Protein AF-A0A317Z666-F1 (afdb_monomer)

Solvent-accessible surface area (backbone atoms only — not comparable to full-atom values): 3563 Å² total; per-residue (Å²): 126,99,71,49,68,46,80,46,70,65,68,94,78,78,61,83,75,78,54,57,64,62,52,51,51,50,50,52,53,51,51,52,59,71,46,59,89,59,79,57,68,48,80,51,75,57,95,64,38,33,38,37,36,49,57,134

Foldseek 3Di:
DPDFKDKDFDPPPPDPPDCQVVVQVVVQVVVCVVCVVPDQWDWDGDSGMIMIGGHD

pLDDT: mean 81.34, std 10.02, range [55.16, 91.44]

InterPro domains:
  IPR054173 ThiI, ferredoxin-like domain [PF22025] (5-55)

Secondary structure (DSSP, 8-state):
----EEEEE------TTSTHHHHHHHHHHHHHHHHTT--SEEEEE-SSEEEEEEP-

Mean predicted aligned error: 6.12 Å

Radius of gyration: 12.71 Å; Cα contacts (8 Å, |Δi|>4): 57; chains: 1; bounding box: 23×22×37 Å

Structure (mmCIF, N/CA/C/O backbone):
data_AF-A0A317Z666-F1
#
_entry.id   AF-A0A317Z666-F1
#
loop_
_atom_site.group_PDB
_atom_site.id
_atom_site.type_symbol
_atom_site.label_atom_id
_atom_site.label_alt_id
_atom_site.label_comp_id
_atom_site.label_asym_id
_atom_site.label_entity_id
_atom_site.label_seq_id
_atom_site.pdbx_PDB_ins_code
_atom_site.Cartn_x
_atom_site.Cartn_y
_atom_site.Cartn_z
_atom_site.occupancy
_atom_site.B_iso_or_equiv
_atom_site.auth_seq_id
_atom_site.auth_comp_id
_atom_site.auth_asym_id
_atom_site.auth_atom_id
_atom_site.pdbx_PDB_model_num
ATOM 1 N N . MET A 1 1 ? -10.539 -8.376 15.681 1.00 55.16 1 MET A N 1
ATOM 2 C CA . MET A 1 1 ? -11.217 -8.839 14.447 1.00 55.16 1 MET A CA 1
ATOM 3 C C . MET A 1 1 ? -10.355 -9.904 13.782 1.00 55.16 1 MET A C 1
ATOM 5 O O . MET A 1 1 ? -9.171 -9.945 14.071 1.00 55.16 1 MET A O 1
ATOM 9 N N . ILE A 1 2 ? -10.927 -10.778 12.948 1.00 70.88 2 ILE A N 1
ATOM 10 C CA . ILE A 1 2 ? -10.206 -11.930 12.357 1.00 70.88 2 ILE A CA 1
ATOM 11 C C . ILE A 1 2 ? -9.246 -11.498 11.226 1.00 70.88 2 ILE A C 1
ATOM 13 O O . ILE A 1 2 ? -8.334 -12.238 10.877 1.00 70.88 2 ILE A O 1
ATOM 17 N N . TYR A 1 3 ? -9.419 -10.288 10.682 1.00 78.25 3 TYR A N 1
ATOM 18 C CA . TYR A 1 3 ? -8.604 -9.751 9.592 1.00 78.25 3 TYR A CA 1
ATOM 19 C C . TYR A 1 3 ? -7.904 -8.466 10.025 1.00 78.25 3 TYR A C 1
ATOM 21 O O . TYR A 1 3 ? -8.550 -7.538 10.506 1.00 78.25 3 TYR A O 1
ATOM 29 N N . ASP A 1 4 ? -6.594 -8.430 9.828 1.00 83.06 4 ASP A N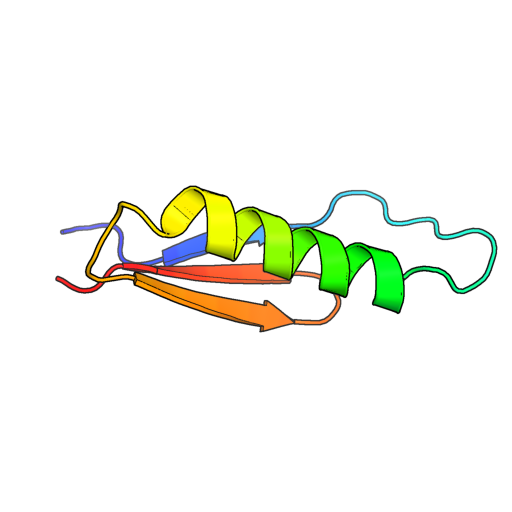 1
ATOM 30 C CA . ASP A 1 4 ? -5.678 -7.363 10.234 1.00 83.06 4 ASP A CA 1
ATOM 31 C C . ASP A 1 4 ? -4.870 -6.80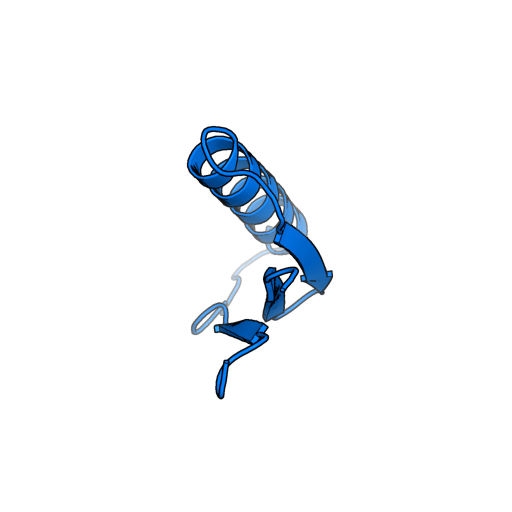2 9.044 1.00 83.06 4 ASP A C 1
ATOM 33 O O . ASP A 1 4 ? -4.328 -5.701 9.120 1.00 83.06 4 ASP A O 1
ATOM 37 N N . HIS A 1 5 ? -4.818 -7.521 7.916 1.00 86.81 5 HIS A N 1
ATOM 38 C CA . HIS A 1 5 ? -4.058 -7.129 6.729 1.00 86.81 5 HIS A CA 1
ATOM 39 C C . HIS A 1 5 ? -4.848 -7.308 5.431 1.00 86.81 5 HIS A C 1
ATOM 41 O O . HIS A 1 5 ? -5.451 -8.350 5.175 1.00 86.81 5 HIS A O 1
ATOM 47 N N . ILE A 1 6 ? -4.722 -6.329 4.537 1.00 88.81 6 ILE A N 1
ATOM 48 C CA . ILE A 1 6 ? -5.112 -6.429 3.130 1.00 88.81 6 ILE A CA 1
ATOM 49 C C . ILE A 1 6 ? -3.836 -6.524 2.290 1.00 88.81 6 ILE A C 1
ATOM 51 O O . ILE A 1 6 ? -2.997 -5.619 2.301 1.00 88.81 6 ILE A O 1
ATOM 55 N N . LEU A 1 7 ? -3.691 -7.619 1.539 1.00 89.62 7 LEU A N 1
ATOM 56 C CA . LEU A 1 7 ? -2.601 -7.808 0.583 1.00 89.62 7 LEU A CA 1
ATOM 57 C C . LEU A 1 7 ? -3.060 -7.424 -0.824 1.00 89.62 7 LEU A C 1
ATOM 59 O O . LEU A 1 7 ? -3.846 -8.130 -1.451 1.00 89.62 7 LEU A O 1
ATOM 63 N N . VAL A 1 8 ? -2.482 -6.358 -1.365 1.00 88.12 8 VAL A N 1
ATOM 64 C CA . VAL A 1 8 ? -2.661 -5.955 -2.759 1.00 88.12 8 VAL A CA 1
ATOM 65 C C . VAL A 1 8 ? -1.475 -6.473 -3.568 1.00 88.12 8 VAL A C 1
ATOM 67 O O . VAL A 1 8 ? -0.328 -6.068 -3.361 1.00 88.12 8 VAL A O 1
ATOM 70 N N . ARG A 1 9 ? -1.740 -7.393 -4.498 1.00 87.75 9 ARG A N 1
ATOM 71 C CA . ARG A 1 9 ? -0.749 -7.865 -5.472 1.00 87.75 9 ARG A CA 1
ATOM 72 C C . ARG A 1 9 ? -0.888 -7.041 -6.739 1.00 87.75 9 ARG A C 1
ATOM 74 O O . ARG A 1 9 ? -1.983 -6.929 -7.282 1.00 87.75 9 ARG A O 1
ATOM 81 N N . TYR A 1 10 ? 0.212 -6.478 -7.215 1.00 80.56 10 TYR A N 1
ATOM 82 C CA . TYR A 1 10 ? 0.212 -5.868 -8.534 1.00 80.56 10 TYR A CA 1
ATOM 83 C C . TYR A 1 10 ? 0.199 -7.020 -9.555 1.00 80.56 10 TYR A C 1
ATOM 85 O O . TYR A 1 10 ? 1.042 -7.911 -9.458 1.00 80.56 10 TYR A O 1
ATOM 93 N N . GLY A 1 11 ? -0.797 -7.062 -10.451 1.00 73.88 11 GLY A N 1
ATOM 94 C CA . GLY A 1 11 ? -0.912 -8.085 -11.508 1.00 73.88 11 GLY A CA 1
ATOM 95 C C . GLY A 1 11 ? 0.280 -8.073 -12.474 1.00 73.88 11 GLY A C 1
ATOM 96 O O . GLY A 1 11 ? 1.252 -7.374 -12.204 1.00 73.88 11 GLY A O 1
ATOM 97 N N . GLU A 1 12 ? 0.220 -8.829 -13.582 1.00 63.66 12 GLU A N 1
ATOM 98 C CA . GLU A 1 12 ? 1.304 -8.975 -14.579 1.00 63.66 12 GLU A CA 1
ATOM 99 C C . GLU A 1 12 ? 1.929 -7.632 -15.005 1.00 63.66 12 GLU A C 1
ATOM 101 O O . GLU A 1 12 ? 1.593 -7.014 -16.010 1.00 63.66 12 GLU A O 1
ATOM 106 N N . LEU A 1 13 ? 2.911 -7.183 -14.227 1.00 64.94 13 LEU A N 1
ATOM 107 C CA . LEU A 1 13 ? 3.779 -6.053 -14.512 1.00 64.94 13 LEU A CA 1
ATOM 108 C C . LEU A 1 13 ? 4.868 -6.549 -15.467 1.00 64.94 13 LEU A C 1
ATOM 110 O O . LEU A 1 13 ? 6.068 -6.514 -15.163 1.00 64.94 13 LEU A O 1
ATOM 114 N N . THR A 1 14 ? 4.452 -7.026 -16.641 1.00 60.03 14 THR A N 1
ATOM 115 C CA . THR A 1 14 ? 5.319 -7.201 -17.808 1.00 60.03 14 THR A CA 1
ATOM 116 C C . THR A 1 14 ? 5.670 -5.817 -18.326 1.00 60.03 14 THR A C 1
ATOM 118 O O . THR A 1 14 ? 5.111 -5.296 -19.287 1.00 60.03 14 THR A O 1
ATOM 121 N N . LEU A 1 15 ? 6.578 -5.159 -17.617 1.00 58.72 15 LEU A N 1
ATOM 122 C CA . LEU A 1 15 ? 7.040 -3.836 -17.985 1.00 58.72 15 LEU A CA 1
ATOM 123 C C . LEU A 1 15 ? 8.032 -3.983 -19.119 1.00 58.72 15 LEU A C 1
ATOM 125 O O . LEU A 1 15 ? 9.233 -4.144 -18.896 1.00 58.72 15 LEU A O 1
ATOM 129 N N . LYS A 1 16 ? 7.524 -3.879 -20.342 1.00 56.62 16 LYS A N 1
ATOM 130 C CA . LYS A 1 16 ? 8.348 -3.389 -21.441 1.00 56.62 16 LYS A CA 1
ATOM 131 C C . LYS A 1 16 ? 8.889 -2.014 -21.023 1.00 56.62 16 LYS A C 1
ATOM 133 O O . LYS A 1 16 ? 8.145 -1.043 -20.978 1.00 56.62 16 LYS A O 1
ATOM 138 N N . GLY A 1 17 ? 10.170 -1.949 -20.659 1.00 60.47 17 GLY A N 1
ATOM 139 C CA . GLY A 1 17 ? 10.917 -0.689 -20.585 1.00 60.47 17 GLY A CA 1
ATOM 140 C C . GLY A 1 17 ? 10.853 0.094 -19.268 1.00 60.47 17 GLY A C 1
ATOM 141 O O . GLY A 1 17 ? 10.473 1.255 -19.264 1.00 60.47 17 GLY A O 1
ATOM 142 N N . GLY A 1 18 ? 11.267 -0.494 -18.138 1.00 69.44 18 GLY A N 1
ATOM 143 C CA . GLY A 1 18 ? 11.812 0.282 -17.002 1.00 69.44 18 GLY A CA 1
ATOM 144 C C . GLY A 1 18 ? 10.837 1.095 -16.130 1.00 69.44 18 GLY A C 1
ATOM 145 O O . GLY A 1 18 ? 11.186 1.436 -15.000 1.00 69.44 18 GLY A O 1
ATOM 146 N N . ASN A 1 19 ? 9.589 1.311 -16.553 1.00 76.88 19 ASN A N 1
ATOM 147 C CA . ASN A 1 19 ? 8.610 2.160 -15.852 1.00 76.88 19 ASN A 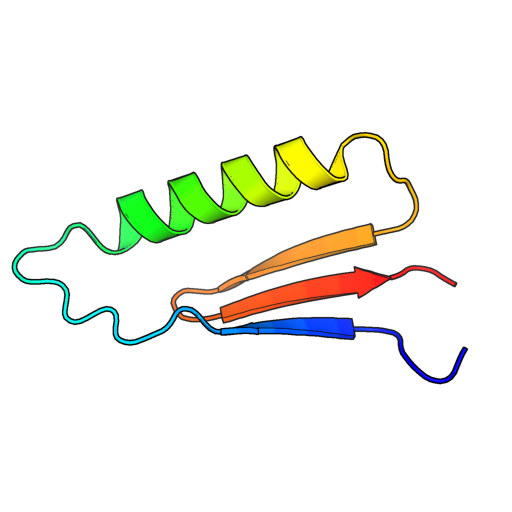CA 1
ATOM 148 C C . ASN A 1 19 ? 8.005 1.552 -14.566 1.00 76.88 19 ASN A C 1
ATOM 150 O O . ASN A 1 19 ? 7.045 2.089 -14.010 1.00 76.88 19 ASN A O 1
ATOM 154 N N . ARG A 1 20 ? 8.575 0.449 -14.045 1.00 79.00 20 ARG A N 1
ATOM 155 C CA . ARG A 1 20 ? 8.069 -0.264 -12.850 1.00 79.00 20 ARG A CA 1
ATOM 156 C C . ARG A 1 20 ? 7.967 0.664 -11.658 1.00 79.00 20 ARG A C 1
ATOM 158 O O . ARG A 1 20 ? 6.962 0.694 -10.961 1.00 79.00 20 ARG A O 1
ATOM 165 N N . LYS A 1 21 ? 9.071 1.365 -11.397 1.00 80.56 21 LYS A N 1
ATOM 166 C CA . LYS A 1 21 ? 9.249 2.152 -10.179 1.00 80.56 21 LYS A CA 1
ATOM 167 C C . LYS A 1 21 ? 8.251 3.303 -10.152 1.00 80.56 21 LYS A C 1
ATOM 169 O O . LYS A 1 21 ? 7.611 3.516 -9.129 1.00 80.56 21 LYS A O 1
ATOM 174 N N . THR A 1 22 ? 8.071 3.970 -11.290 1.00 85.19 22 THR A N 1
ATOM 175 C CA . THR A 1 22 ? 7.096 5.050 -11.459 1.00 85.19 22 THR A CA 1
ATOM 176 C C . THR A 1 22 ? 5.676 4.546 -11.243 1.00 85.19 22 THR A C 1
ATOM 178 O O . THR A 1 22 ? 4.942 5.141 -10.460 1.00 85.19 22 THR A O 1
ATOM 181 N N . PHE A 1 23 ? 5.315 3.407 -11.843 1.00 83.88 23 PHE A N 1
ATOM 182 C CA . PHE A 1 23 ? 3.995 2.804 -11.656 1.00 83.88 23 PHE A CA 1
ATOM 183 C C . PHE A 1 23 ? 3.714 2.469 -10.185 1.00 83.88 23 PHE A C 1
ATOM 185 O O . PHE A 1 23 ? 2.702 2.895 -9.635 1.00 83.88 23 PHE A O 1
ATOM 192 N N . VAL A 1 24 ? 4.631 1.757 -9.522 1.00 84.38 24 VAL A N 1
ATOM 193 C CA . VAL A 1 24 ? 4.472 1.362 -8.111 1.00 84.38 24 VAL A CA 1
ATOM 194 C C . VAL A 1 24 ? 4.402 2.590 -7.201 1.00 84.38 24 VAL A C 1
ATOM 196 O O . VAL A 1 24 ? 3.587 2.631 -6.280 1.00 84.38 24 VAL A O 1
ATOM 199 N N . SER A 1 25 ? 5.214 3.615 -7.473 1.00 86.38 25 SER A N 1
ATOM 200 C CA . SER A 1 25 ? 5.191 4.878 -6.728 1.00 86.38 25 SER A CA 1
ATOM 201 C C . SER A 1 25 ? 3.852 5.606 -6.881 1.00 86.38 25 SER A C 1
ATOM 203 O O . SER A 1 25 ? 3.240 6.000 -5.884 1.00 86.38 25 SER A O 1
ATOM 205 N N . GLN A 1 26 ? 3.349 5.720 -8.113 1.00 89.19 26 GLN A N 1
ATOM 206 C CA . GLN A 1 26 ? 2.067 6.363 -8.389 1.00 89.19 26 GLN A CA 1
ATOM 207 C C . GLN A 1 26 ? 0.910 5.598 -7.745 1.00 89.19 26 GLN A C 1
ATOM 209 O O . GLN A 1 26 ? 0.055 6.204 -7.100 1.00 89.19 26 GLN A O 1
ATOM 214 N N . LEU A 1 27 ? 0.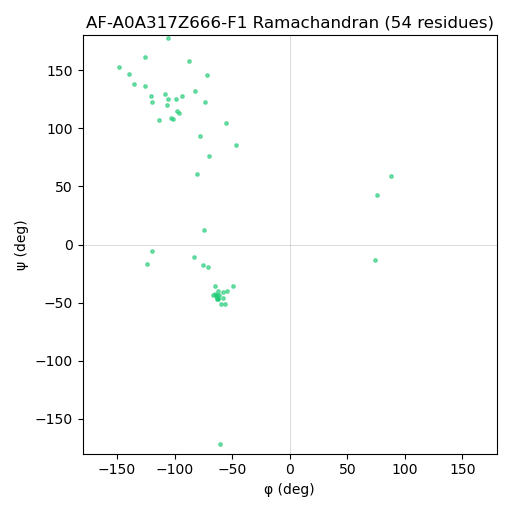909 4.268 -7.850 1.00 88.31 27 LEU A N 1
ATOM 215 C CA . LEU A 1 27 ? -0.109 3.421 -7.238 1.00 88.31 27 LEU A CA 1
ATOM 216 C C . LEU A 1 27 ? -0.120 3.574 -5.713 1.00 88.31 27 LEU A C 1
ATOM 218 O O . LEU A 1 27 ? -1.183 3.750 -5.123 1.00 88.31 27 LEU A O 1
ATOM 222 N N . ARG A 1 28 ? 1.054 3.605 -5.072 1.00 87.38 28 ARG A N 1
ATOM 223 C CA . ARG A 1 28 ? 1.174 3.886 -3.633 1.00 87.38 28 ARG A CA 1
ATOM 224 C C . ARG A 1 28 ? 0.576 5.240 -3.260 1.00 87.38 28 ARG A C 1
ATOM 226 O O . ARG A 1 28 ? -0.142 5.327 -2.267 1.00 87.38 28 ARG A O 1
ATOM 233 N N . SER A 1 29 ? 0.874 6.286 -4.028 1.00 90.19 29 SER A N 1
ATOM 234 C CA . SER A 1 29 ? 0.334 7.631 -3.794 1.00 90.19 29 SER A CA 1
ATOM 235 C C . SER A 1 29 ? -1.190 7.661 -3.938 1.00 90.19 29 SER A C 1
ATOM 237 O O . SER A 1 29 ? -1.887 8.206 -3.082 1.00 90.19 29 SER A O 1
ATOM 239 N N . ASN A 1 30 ? -1.719 7.001 -4.970 1.00 91.44 30 ASN A N 1
ATOM 240 C CA . ASN A 1 30 ? -3.155 6.907 -5.221 1.00 91.44 30 ASN A CA 1
ATOM 241 C C . ASN A 1 30 ? -3.883 6.165 -4.093 1.00 91.44 30 ASN A C 1
ATOM 243 O O . ASN A 1 30 ? -4.889 6.664 -3.598 1.00 91.44 30 ASN A O 1
ATOM 247 N N . VAL A 1 31 ? -3.352 5.024 -3.639 1.00 89.44 31 VAL A N 1
ATOM 248 C CA . VAL A 1 31 ? -3.930 4.263 -2.519 1.00 89.44 31 VAL A CA 1
ATOM 249 C C . VAL A 1 31 ? -3.913 5.089 -1.235 1.00 89.44 31 VAL A C 1
ATOM 251 O O . VAL A 1 31 ? -4.939 5.203 -0.576 1.00 89.44 31 VAL A O 1
ATOM 254 N N . LYS A 1 32 ? -2.794 5.749 -0.907 1.00 87.62 32 LYS A N 1
ATOM 255 C CA . LYS A 1 32 ? -2.729 6.650 0.257 1.00 87.62 32 LYS A CA 1
ATOM 256 C C . LYS A 1 32 ? -3.755 7.780 0.182 1.00 87.62 32 LYS A C 1
ATOM 258 O O . LYS A 1 32 ? -4.362 8.115 1.190 1.00 87.62 32 LYS A O 1
ATOM 263 N N . ARG A 1 33 ? -3.957 8.368 -0.999 1.00 91.19 33 ARG A N 1
ATOM 264 C CA . ARG A 1 33 ? -4.952 9.428 -1.204 1.00 91.19 33 ARG A CA 1
ATOM 265 C C . ARG A 1 33 ? -6.377 8.911 -1.027 1.00 91.19 33 ARG A C 1
ATOM 267 O O . ARG A 1 33 ? -7.170 9.577 -0.377 1.00 91.19 33 ARG A O 1
ATOM 274 N N . ALA A 1 34 ? -6.685 7.738 -1.576 1.00 89.94 34 ALA A N 1
ATOM 275 C CA . ALA A 1 34 ? -8.002 7.118 -1.452 1.00 89.94 34 ALA A CA 1
ATOM 276 C C . ALA A 1 34 ? -8.327 6.730 -0.002 1.00 89.94 34 ALA A C 1
ATOM 278 O O . ALA A 1 34 ? -9.466 6.868 0.427 1.00 89.94 34 ALA A O 1
ATOM 279 N N . LEU A 1 35 ? -7.322 6.287 0.758 1.00 87.94 35 LEU A N 1
ATOM 280 C CA . LEU A 1 35 ? -7.481 5.918 2.162 1.00 87.94 35 LEU A CA 1
ATOM 281 C C . LEU A 1 35 ? -7.405 7.123 3.113 1.00 87.94 35 LEU A C 1
ATOM 283 O O . LEU A 1 35 ? -7.738 6.980 4.280 1.00 87.94 35 LEU A O 1
ATOM 287 N N . MET A 1 36 ? -6.996 8.312 2.660 1.00 87.12 36 MET A N 1
ATOM 288 C CA . MET A 1 36 ? -6.854 9.518 3.495 1.00 87.12 36 MET A CA 1
ATOM 289 C C . MET A 1 36 ? -8.075 9.854 4.385 1.00 87.12 36 MET A C 1
ATOM 291 O O . MET A 1 36 ? -7.851 10.315 5.503 1.00 87.12 36 MET A O 1
ATOM 295 N N . PRO A 1 37 ? -9.338 9.634 3.959 1.00 88.19 37 PRO A N 1
ATOM 296 C CA . PRO A 1 37 ? -10.509 9.869 4.809 1.00 88.19 37 PRO A CA 1
ATOM 297 C C . PRO A 1 37 ? -10.667 8.858 5.954 1.00 88.19 37 PRO A C 1
ATOM 299 O O . PRO A 1 37 ? -11.397 9.119 6.90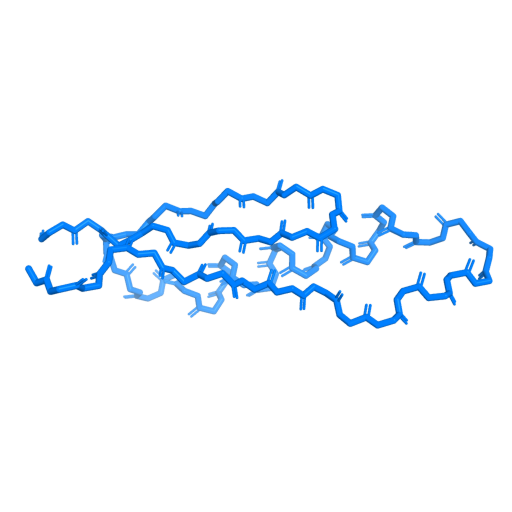8 1.00 88.19 37 PRO A O 1
ATOM 302 N N . LEU A 1 38 ? -10.023 7.695 5.851 1.00 85.81 38 LEU A N 1
ATOM 303 C C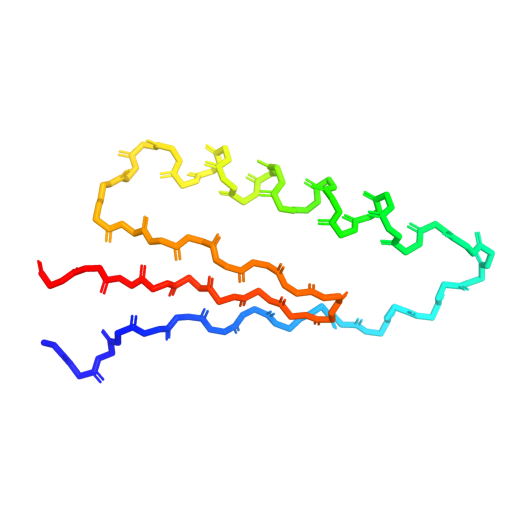A . LEU A 1 38 ? -10.055 6.641 6.858 1.00 85.81 38 LEU A CA 1
ATOM 304 C C . LEU A 1 38 ? -8.951 6.885 7.902 1.00 85.81 38 LEU A C 1
ATOM 306 O O . LEU A 1 38 ? -7.971 7.586 7.650 1.00 85.81 38 LEU A O 1
ATOM 310 N N . LYS A 1 39 ? -9.104 6.320 9.098 1.00 82.12 39 LYS A N 1
ATOM 311 C CA . LYS A 1 39 ? -8.086 6.334 10.162 1.00 82.12 39 LYS A CA 1
ATOM 312 C C . LYS A 1 39 ? -7.810 4.901 10.610 1.00 82.12 39 LYS A C 1
ATOM 314 O O . LYS A 1 39 ? -8.626 4.025 10.342 1.00 82.12 39 LYS A O 1
ATOM 319 N N . GLY A 1 40 ? -6.671 4.680 11.264 1.00 85.38 40 GLY A N 1
ATOM 320 C CA . GLY A 1 40 ? -6.294 3.361 11.778 1.00 85.38 40 GLY A CA 1
ATOM 321 C C . GLY A 1 40 ? -5.814 2.402 10.691 1.00 85.38 40 GLY A C 1
ATOM 322 O O . GLY A 1 40 ?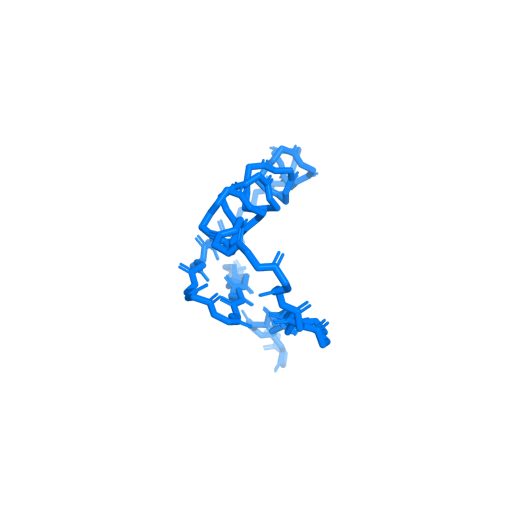 -6.226 1.249 10.658 1.00 85.38 40 GLY A O 1
ATOM 323 N N . TYR A 1 41 ? -4.990 2.874 9.751 1.00 87.62 41 TYR A N 1
ATOM 324 C CA . TYR A 1 41 ? -4.350 1.985 8.783 1.00 87.62 41 TYR A CA 1
ATOM 325 C C . TYR A 1 41 ? -2.896 2.375 8.509 1.00 87.62 41 TYR A C 1
ATOM 327 O O . TYR A 1 41 ? -2.544 3.555 8.448 1.00 87.62 41 TYR A O 1
ATOM 335 N N . GLU A 1 42 ? -2.058 1.374 8.249 1.00 87.19 42 GLU A N 1
ATOM 336 C CA . GLU A 1 42 ? -0.662 1.543 7.852 1.00 87.19 42 GLU A CA 1
ATOM 337 C C . GLU A 1 42 ? -0.422 0.924 6.465 1.00 87.19 42 GLU A C 1
ATOM 339 O O . GLU A 1 42 ? -0.655 -0.262 6.236 1.00 87.19 42 GLU A O 1
ATOM 344 N N . VAL A 1 43 ? 0.069 1.726 5.509 1.00 87.19 43 VAL A N 1
ATOM 345 C CA . VAL A 1 43 ? 0.347 1.267 4.134 1.00 87.19 43 VAL A CA 1
ATOM 346 C C . VAL A 1 43 ? 1.840 1.008 3.925 1.00 87.19 43 VAL A C 1
ATOM 348 O O . VAL A 1 43 ? 2.632 1.944 3.742 1.00 87.19 43 VAL A O 1
ATOM 351 N N . LYS A 1 44 ? 2.214 -0.269 3.834 1.00 86.44 44 LYS A N 1
ATOM 352 C CA . LYS A 1 44 ? 3.562 -0.755 3.506 1.00 86.44 44 LYS A CA 1
ATOM 353 C C . LYS A 1 44 ? 3.614 -1.245 2.057 1.00 86.44 44 LYS A C 1
ATOM 355 O O . LYS A 1 44 ? 3.059 -2.281 1.717 1.00 86.44 44 LYS A O 1
ATOM 360 N N . ALA A 1 45 ? 4.287 -0.506 1.176 1.00 83.00 45 ALA A N 1
ATOM 361 C CA . ALA A 1 45 ? 4.422 -0.871 -0.238 1.00 83.00 45 ALA A CA 1
ATOM 362 C C . ALA A 1 45 ? 5.834 -1.387 -0.551 1.00 83.00 45 ALA A C 1
ATOM 364 O O . ALA A 1 45 ? 6.813 -0.672 -0.343 1.00 83.00 45 ALA A O 1
ATOM 365 N N . ASN A 1 46 ? 5.911 -2.590 -1.117 1.00 80.94 46 ASN A N 1
ATOM 366 C CA . ASN A 1 46 ? 7.114 -3.219 -1.657 1.00 80.94 46 ASN A CA 1
ATOM 367 C C . ASN A 1 46 ? 7.082 -3.203 -3.196 1.00 80.94 46 ASN A C 1
ATOM 369 O O . ASN A 1 46 ? 6.115 -2.757 -3.817 1.00 80.94 46 ASN A O 1
ATOM 373 N N . ARG A 1 47 ? 8.153 -3.702 -3.829 1.00 74.19 47 ARG A N 1
ATOM 374 C CA . ARG A 1 47 ? 8.334 -3.691 -5.292 1.00 74.19 47 ARG A CA 1
ATOM 375 C C . ARG A 1 47 ? 7.176 -4.334 -6.063 1.00 74.19 47 ARG A C 1
ATOM 377 O O . ARG A 1 47 ? 6.785 -3.797 -7.092 1.00 74.19 47 ARG A O 1
ATOM 384 N N . ASP A 1 48 ? 6.630 -5.436 -5.558 1.00 78.44 48 ASP A N 1
ATOM 385 C CA . ASP A 1 48 ? 5.624 -6.233 -6.276 1.00 78.44 48 ASP A CA 1
ATOM 386 C C . ASP A 1 48 ? 4.282 -6.333 -5.521 1.00 78.44 48 ASP A C 1
ATOM 388 O O . ASP A 1 48 ? 3.315 -6.911 -6.018 1.00 78.44 48 ASP A O 1
ATOM 392 N N . ARG A 1 49 ? 4.220 -5.813 -4.288 1.00 87.75 49 ARG A N 1
ATOM 393 C CA . ARG A 1 49 ? 3.090 -6.004 -3.366 1.00 87.75 49 ARG A CA 1
ATOM 394 C C . ARG A 1 49 ? 2.898 -4.792 -2.466 1.00 87.75 49 ARG A C 1
ATOM 396 O O . ARG A 1 49 ? 3.875 -4.131 -2.126 1.00 87.75 49 ARG A O 1
ATOM 403 N N . MET A 1 50 ? 1.675 -4.557 -2.012 1.00 90.88 50 MET A N 1
ATOM 404 C CA . MET A 1 50 ? 1.349 -3.592 -0.962 1.00 90.88 50 MET A CA 1
ATOM 405 C C . MET A 1 50 ? 0.566 -4.282 0.148 1.00 90.88 50 MET A C 1
ATOM 407 O O . MET A 1 50 ? -0.342 -5.060 -0.121 1.00 90.88 50 MET A O 1
ATOM 411 N N . TYR A 1 51 ? 0.925 -3.979 1.384 1.00 90.88 51 TYR A N 1
ATOM 412 C CA . TYR A 1 51 ? 0.239 -4.395 2.592 1.00 90.88 51 TYR A CA 1
ATOM 413 C C . TYR A 1 51 ? -0.452 -3.175 3.185 1.00 90.88 51 TYR A C 1
ATOM 415 O O . TYR A 1 51 ? 0.177 -2.128 3.352 1.00 90.88 51 TYR A O 1
ATOM 423 N N . ILE A 1 52 ? -1.734 -3.311 3.486 1.00 90.25 52 ILE A N 1
ATOM 424 C CA . ILE A 1 52 ? -2.492 -2.330 4.256 1.00 90.25 52 ILE A CA 1
ATOM 425 C C . ILE A 1 52 ? -2.847 -3.020 5.566 1.00 90.25 52 ILE A C 1
ATOM 427 O O . ILE A 1 52 ? -3.649 -3.950 5.577 1.00 90.25 52 ILE A O 1
ATOM 431 N N . GLN A 1 53 ? -2.177 -2.615 6.633 1.00 89.25 53 GLN A N 1
ATOM 432 C CA . GLN A 1 53 ? -2.451 -3.046 7.998 1.00 89.25 53 GLN A CA 1
ATOM 433 C C . GLN A 1 53 ? -3.605 -2.217 8.541 1.00 89.25 53 GLN A C 1
ATOM 435 O O . GLN A 1 53 ? -3.595 -1.001 8.371 1.00 89.25 53 GLN A O 1
ATOM 440 N N . LEU A 1 54 ? -4.591 -2.866 9.146 1.00 86.94 54 LEU A N 1
ATOM 441 C CA . LEU A 1 54 ? -5.684 -2.215 9.856 1.00 86.94 54 LEU A CA 1
ATOM 442 C C . LEU A 1 54 ? -5.345 -2.245 11.346 1.00 86.94 54 LEU A C 1
ATOM 444 O O . LEU A 1 54 ? -5.042 -3.306 11.893 1.00 86.94 54 LEU A O 1
ATOM 448 N N . GLU A 1 55 ? -5.346 -1.080 11.983 1.00 76.62 55 GLU A N 1
ATOM 449 C CA . GLU A 1 55 ? -5.233 -0.992 13.435 1.00 76.62 55 GLU A CA 1
ATOM 450 C C . GLU A 1 55 ? -6.555 -1.469 14.078 1.00 76.62 55 GLU A C 1
ATOM 452 O O . GLU A 1 55 ? -7.615 -1.294 13.466 1.00 76.62 55 GLU A O 1
ATOM 457 N N . PRO A 1 56 ? -6.505 -2.119 15.257 1.00 63.38 56 PRO A N 1
ATOM 458 C CA . PRO A 1 56 ? -7.690 -2.621 15.957 1.00 63.38 56 PRO A CA 1
ATOM 459 C C 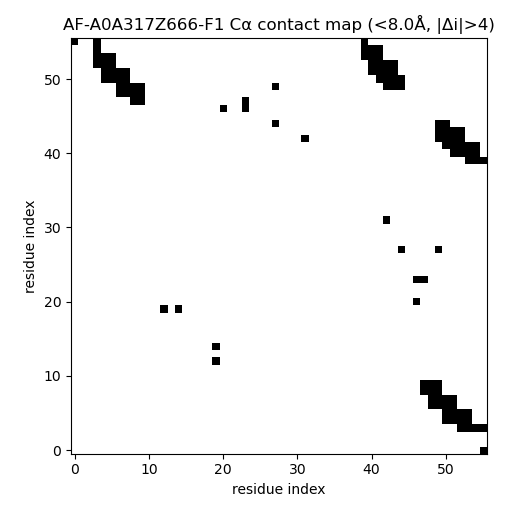. PRO A 1 56 ? -8.714 -1.553 16.352 1.00 63.38 56 PRO A C 1
ATOM 461 O O . PRO A 1 56 ? -8.302 -0.419 16.689 1.00 63.38 56 PRO A O 1
#

Sequence (56 aa):
MIYDHILVRYGELTLKGGNRKTFVSQLRSNVKRALMPLKGYEVKANRDRMYIQLEP

Nearest PDB structures (foldseek):
  8wut-assembly1_E  TM=7.069E-01  e=1.232E+00  Moloney murine leukemia virus
  4b3q-assembly1_A  TM=6.731E-01  e=1.411E+00  Human immunodeficiency virus 1
  5ovn-assembly1_A  TM=5.458E-01  e=5.829E-01  Feline immunodeficiency virus
  3mcd-assembly1_B  TM=5.096E-01  e=1.731E+00  Helicobact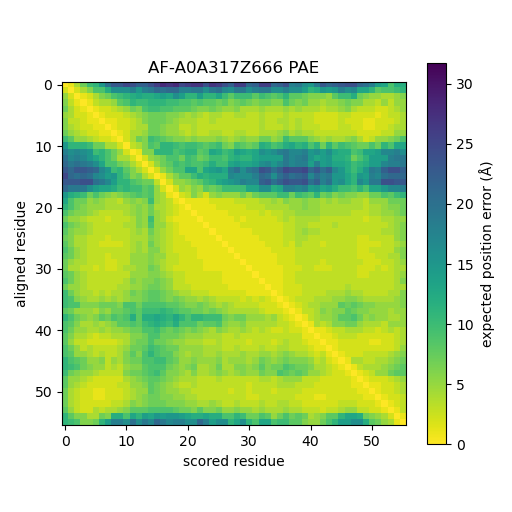er pylori
  6lqs-assembly1_RT  TM=4.184E-01  e=3.915E+00  Saccharomyces cerevisiae S288C

Organism: Staphylococcus pseudintermedius (NCBI:txid283734)